Protein AF-A0A968NKG7-F1 (afdb_monomer)

Sequence (128 aa):
MNIDQIREQADVEITKKLVLSSFANFVEYFFKIRYGFSFVWNWHHLVMADYVDKVVNGEITYLVINLPPRYTKTEFWSIFFPAYGFAKNAQSKFITTSYSQSLTLLNSSRVQEIINLPEFQRLFPSTS

Foldseek 3Di:
DDPVVVVVVVVLVVLLCQLLVWLVSVCQVLVCVVPVDGDDDDPVVVVLRVVLRCCLVVVDVDDDDDDDPPPCCCCSPLASSVLSSCSVPLPDDDDDDDPDPVVSVVSVVNNVVSCPPPSNCSNRVVND

Mean predicted aligned error: 4.01 Å

pLDDT: mean 92.83, std 6.99, range 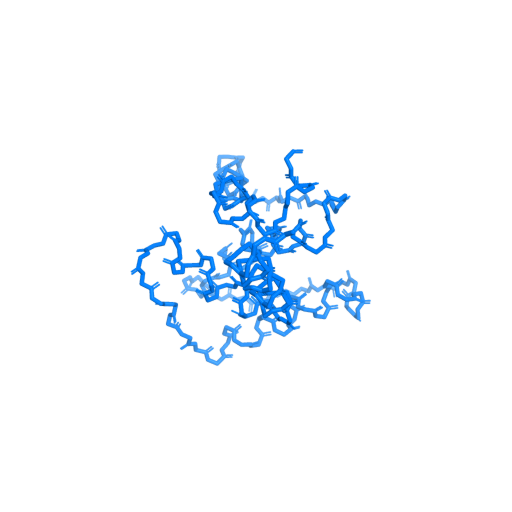[46.69, 98.44]

Secondary structure (DSSP, 8-state):
--HHHHHHHHHHHHHHHHHHH-HHHHHHHHHHHHHSS-----HHHHHHHHHHHHHHTTS-S-------TTSSHIIIIIIIHHHHHHHH-TT-------SSHHHHHHHHHHHHHHHTSHHHHHH-GGG-

Solvent-accessible surface area (backbone atoms only — not comparable to full-atom values): 7600 Å² total; per-residue (Å²): 132,58,74,67,60,54,49,53,52,48,51,47,52,53,49,42,52,53,35,68,70,37,50,55,44,35,48,41,54,52,43,22,70,74,70,75,46,75,67,86,83,51,74,66,55,56,53,53,25,53,53,50,43,34,37,74,73,59,77,40,88,79,87,88,85,90,76,68,90,91,65,58,56,62,53,49,63,56,21,50,42,54,41,50,44,36,68,77,34,58,85,61,86,84,87,81,81,59,100,41,70,68,60,34,52,52,36,52,51,54,23,50,55,54,54,69,30,72,68,41,38,71,64,37,67,80,63,119

Structure (mmCIF, N/CA/C/O backbone):
data_AF-A0A968NKG7-F1
#
_entry.id   AF-A0A968NKG7-F1
#
loop_
_atom_site.group_PDB
_atom_site.id
_atom_site.type_symbol
_atom_site.label_atom_id
_atom_site.label_alt_id
_atom_site.label_comp_id
_atom_site.label_asym_id
_atom_site.label_entity_id
_atom_site.label_seq_id
_atom_site.pdbx_PDB_ins_code
_atom_site.Cartn_x
_atom_site.Cartn_y
_atom_site.Cartn_z
_atom_site.occupancy
_atom_site.B_iso_or_equiv
_atom_site.auth_seq_id
_atom_site.auth_comp_id
_atom_site.auth_asym_id
_atom_site.auth_atom_id
_atom_site.pdbx_PDB_model_num
ATOM 1 N N . MET A 1 1 ? -24.331 26.637 -0.434 1.00 60.91 1 MET A N 1
ATOM 2 C CA . MET A 1 1 ? -22.962 26.112 -0.612 1.00 60.91 1 MET A CA 1
ATOM 3 C C . MET A 1 1 ? -22.261 27.040 -1.593 1.00 60.91 1 MET A C 1
ATOM 5 O O . MET A 1 1 ? -22.852 27.317 -2.630 1.00 60.91 1 MET A O 1
ATOM 9 N N . ASN A 1 2 ? -21.114 27.618 -1.230 1.00 82.94 2 ASN A N 1
ATOM 10 C CA . ASN A 1 2 ? -20.377 28.527 -2.122 1.00 82.94 2 ASN A CA 1
ATOM 11 C C . ASN A 1 2 ? -19.690 27.714 -3.242 1.00 82.94 2 ASN A C 1
ATOM 13 O O . ASN A 1 2 ? -19.367 26.546 -3.030 1.00 82.94 2 ASN A O 1
ATOM 17 N N . ILE A 1 3 ? -19.461 28.311 -4.415 1.00 82.69 3 ILE A N 1
ATOM 18 C CA . ILE A 1 3 ? -18.864 27.660 -5.597 1.00 82.69 3 ILE A CA 1
ATOM 19 C C . ILE A 1 3 ? -17.513 27.008 -5.255 1.00 82.69 3 ILE A C 1
ATOM 21 O O . ILE A 1 3 ? -17.233 25.904 -5.719 1.00 82.69 3 ILE A O 1
ATOM 25 N N . ASP A 1 4 ? -16.715 27.636 -4.390 1.00 82.94 4 ASP A N 1
ATOM 26 C CA . ASP A 1 4 ? -15.411 27.108 -3.966 1.00 82.94 4 ASP A CA 1
ATOM 27 C C . ASP A 1 4 ? -15.530 25.817 -3.144 1.00 82.94 4 ASP A C 1
ATOM 29 O O . ASP A 1 4 ? -14.759 24.883 -3.343 1.00 82.94 4 ASP A O 1
ATOM 33 N N . GLN A 1 5 ? -16.550 25.714 -2.286 1.00 82.06 5 GLN A N 1
ATOM 34 C CA . GLN A 1 5 ? -16.806 24.502 -1.496 1.00 82.06 5 GLN A CA 1
ATOM 35 C C . GLN A 1 5 ? -17.254 23.337 -2.384 1.00 82.06 5 GLN A C 1
ATOM 37 O O . GLN A 1 5 ? -16.895 22.191 -2.130 1.00 82.06 5 GLN A O 1
ATOM 42 N N . ILE A 1 6 ? -18.024 23.631 -3.437 1.00 83.88 6 ILE A N 1
ATOM 43 C CA . ILE A 1 6 ? -18.461 22.627 -4.416 1.00 83.88 6 ILE A CA 1
ATOM 44 C C . ILE A 1 6 ? -17.251 22.082 -5.181 1.00 83.88 6 ILE A C 1
ATOM 46 O O . ILE A 1 6 ? -17.133 20.872 -5.360 1.00 83.88 6 ILE A O 1
ATOM 50 N N . ARG A 1 7 ? -16.339 22.966 -5.609 1.00 85.62 7 ARG A N 1
ATOM 51 C CA . ARG A 1 7 ? -15.103 22.577 -6.306 1.00 85.62 7 ARG A CA 1
ATOM 52 C C . ARG A 1 7 ? -14.214 21.706 -5.432 1.00 85.62 7 ARG A C 1
ATOM 54 O O . ARG A 1 7 ? -13.804 20.640 -5.868 1.00 85.62 7 ARG A O 1
ATOM 61 N N . GLU A 1 8 ? -13.994 22.113 -4.186 1.00 86.69 8 GLU A N 1
ATOM 62 C CA . GLU A 1 8 ? -13.153 21.354 -3.263 1.00 86.69 8 GLU A CA 1
ATOM 63 C C . GLU A 1 8 ? -13.715 19.950 -2.987 1.00 86.69 8 GLU A C 1
ATOM 65 O O . GLU A 1 8 ? -12.975 18.966 -2.996 1.00 86.69 8 GLU A O 1
ATOM 70 N N . GLN A 1 9 ? -15.030 19.832 -2.783 1.00 86.12 9 GLN A N 1
ATOM 71 C CA . GLN A 1 9 ? -15.672 18.528 -2.604 1.00 86.12 9 GLN A CA 1
ATOM 72 C C . GLN A 1 9 ? -15.564 17.655 -3.858 1.00 86.12 9 GLN A C 1
ATOM 74 O O . GLN A 1 9 ? -15.272 16.463 -3.746 1.00 86.12 9 GLN A O 1
ATOM 79 N N . ALA A 1 10 ? -15.747 18.241 -5.045 1.00 90.44 10 ALA A N 1
ATOM 80 C CA . ALA A 1 10 ? -15.581 17.529 -6.306 1.00 90.44 10 ALA A CA 1
ATOM 81 C C . ALA A 1 10 ? -14.139 17.027 -6.489 1.00 90.44 10 ALA A C 1
ATOM 83 O O . ALA A 1 10 ? -13.940 15.870 -6.858 1.00 90.44 10 ALA A O 1
ATOM 84 N N . ASP A 1 11 ? -13.137 17.846 -6.162 1.00 91.88 11 ASP A N 1
ATOM 85 C CA . ASP A 1 11 ? -11.722 17.471 -6.256 1.00 91.88 11 ASP A CA 1
ATOM 86 C C . ASP A 1 11 ? -11.379 16.298 -5.329 1.00 91.88 11 ASP A C 1
ATOM 88 O O . ASP A 1 11 ? -10.684 15.359 -5.735 1.00 91.88 11 ASP A O 1
ATOM 92 N N . VAL A 1 12 ? -11.901 16.306 -4.097 1.00 93.44 12 VAL A N 1
ATOM 93 C CA . VAL A 1 12 ? -11.746 15.198 -3.140 1.00 93.44 12 VAL A CA 1
ATOM 94 C C . VAL A 1 12 ? -12.370 13.917 -3.691 1.00 93.44 12 VAL A C 1
ATOM 96 O O . VAL A 1 12 ? -11.742 12.858 -3.644 1.00 93.44 12 VAL A O 1
ATOM 99 N N . GLU A 1 13 ? -13.577 13.992 -4.251 1.00 93.50 13 GLU A N 1
ATOM 100 C CA . GLU A 1 13 ? -14.264 12.819 -4.795 1.00 93.50 13 GLU A CA 1
ATOM 101 C C . GLU A 1 13 ? -13.555 12.251 -6.035 1.00 93.50 13 GLU A C 1
ATOM 103 O O . GLU A 1 13 ? -13.385 11.034 -6.151 1.00 93.50 13 GLU A O 1
ATOM 108 N N . ILE A 1 14 ? -13.093 13.118 -6.942 1.00 95.81 14 ILE A N 1
ATOM 109 C CA . ILE A 1 14 ? -12.324 12.727 -8.131 1.00 95.81 14 ILE A CA 1
ATOM 110 C C . ILE A 1 14 ? -11.016 12.063 -7.709 1.00 95.81 14 ILE A C 1
ATOM 112 O O . ILE A 1 14 ? -10.696 10.974 -8.189 1.00 95.81 14 ILE A O 1
ATOM 116 N N . THR A 1 15 ? -10.290 12.679 -6.776 1.00 96.62 15 THR A N 1
ATOM 117 C CA . THR A 1 15 ? -9.029 12.139 -6.259 1.00 96.62 15 THR A CA 1
ATOM 118 C C . THR A 1 15 ? -9.259 10.781 -5.614 1.00 96.62 15 THR A C 1
ATOM 120 O O . THR A 1 15 ? -8.558 9.824 -5.927 1.00 96.62 15 THR A O 1
ATOM 123 N N . LYS A 1 16 ? -10.294 10.650 -4.779 1.00 96.12 16 LYS A N 1
ATOM 124 C CA . LYS A 1 16 ? -10.662 9.380 -4.155 1.00 96.12 16 LYS A CA 1
ATOM 125 C C . LYS A 1 16 ? -10.935 8.295 -5.197 1.00 96.12 16 LYS A C 1
ATOM 127 O O . LYS A 1 16 ? -10.396 7.197 -5.080 1.00 96.12 16 LYS A O 1
ATOM 132 N N . LYS A 1 17 ? -11.735 8.590 -6.228 1.00 96.50 17 LYS A N 1
ATOM 133 C CA . LYS A 1 17 ? -12.019 7.642 -7.320 1.00 96.50 17 LYS A CA 1
ATOM 134 C C . LYS A 1 17 ? -10.750 7.256 -8.078 1.00 96.50 17 LYS A C 1
ATOM 136 O O . LYS A 1 17 ? -10.549 6.076 -8.344 1.00 96.50 17 LYS A O 1
ATOM 141 N N . LEU A 1 18 ? -9.881 8.220 -8.384 1.00 97.00 18 LEU A N 1
ATOM 142 C CA . LEU A 1 18 ? -8.617 7.975 -9.079 1.00 97.00 18 LEU A CA 1
ATOM 143 C C . LEU A 1 18 ? -7.696 7.068 -8.259 1.00 97.00 18 LEU A C 1
ATOM 145 O O . LEU A 1 18 ? -7.230 6.048 -8.758 1.00 97.00 18 LEU A O 1
ATOM 149 N N . VAL A 1 19 ? -7.474 7.405 -6.994 1.00 97.25 19 VAL A N 1
ATOM 150 C CA . VAL A 1 19 ? -6.602 6.655 -6.084 1.00 97.25 19 VAL A CA 1
ATOM 151 C C . VAL A 1 19 ? -7.147 5.243 -5.841 1.00 97.25 19 VAL A C 1
ATOM 153 O O . VAL A 1 19 ? -6.374 4.294 -5.780 1.00 97.25 19 VAL A O 1
ATOM 156 N N . LEU A 1 20 ? -8.471 5.069 -5.752 1.00 96.88 20 LEU A N 1
ATOM 157 C CA . LEU A 1 20 ? -9.086 3.751 -5.561 1.00 96.88 20 LEU A CA 1
ATOM 158 C C . LEU A 1 20 ? -9.242 2.925 -6.845 1.00 96.88 20 LEU A C 1
ATOM 160 O O . LEU A 1 20 ? -9.501 1.725 -6.742 1.00 96.88 20 LEU A O 1
ATOM 164 N N . SER A 1 21 ? -9.081 3.527 -8.027 1.00 97.12 21 SER A N 1
ATOM 165 C CA . SER A 1 21 ? -9.281 2.841 -9.314 1.00 97.12 21 SER A CA 1
ATOM 166 C C . SER A 1 21 ? -8.297 1.697 -9.568 1.00 97.12 21 SER A C 1
ATOM 168 O O . SER A 1 21 ? -8.650 0.748 -10.260 1.00 97.12 21 SER A O 1
ATOM 170 N N . SER A 1 22 ? -7.087 1.771 -9.010 1.00 98.06 22 SER A N 1
ATOM 171 C CA . SER A 1 22 ? -6.106 0.684 -9.028 1.00 98.06 22 SER A CA 1
ATOM 172 C C . SER A 1 22 ? -5.113 0.839 -7.884 1.00 98.06 22 SER A C 1
ATOM 174 O O . SER A 1 22 ? -4.848 1.954 -7.420 1.00 98.06 22 SER A O 1
ATOM 176 N N . PHE A 1 23 ? -4.499 -0.265 -7.47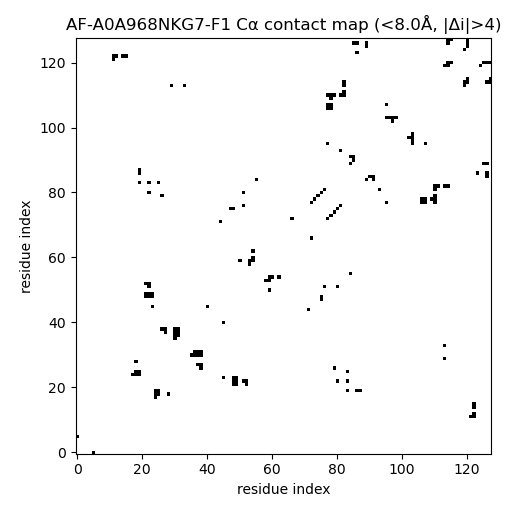2 1.00 98.44 23 PHE A N 1
ATOM 177 C CA . PHE A 1 23 ? -3.418 -0.243 -6.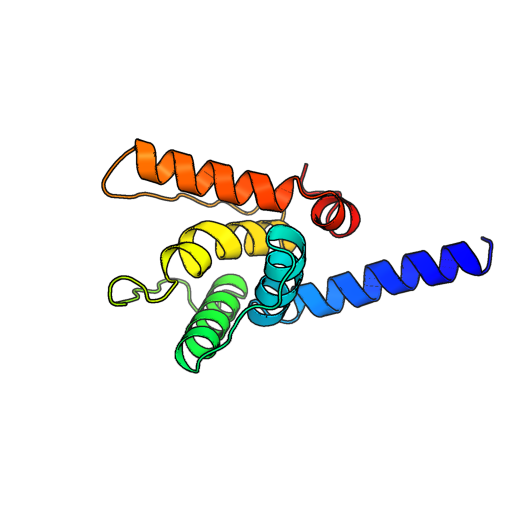497 1.00 98.44 23 PHE A CA 1
ATOM 178 C C . PHE A 1 23 ? -2.225 0.593 -6.977 1.00 98.44 23 PHE A C 1
ATOM 180 O O . PHE A 1 23 ? -1.588 1.283 -6.182 1.00 98.44 23 PHE A O 1
ATOM 187 N N . ALA A 1 24 ? -1.934 0.587 -8.282 1.00 98.12 24 ALA A N 1
ATOM 188 C CA . ALA A 1 24 ? -0.842 1.378 -8.841 1.00 98.12 24 ALA A CA 1
ATOM 189 C C . ALA A 1 24 ? -1.057 2.887 -8.638 1.00 98.12 24 ALA A C 1
ATOM 191 O O . ALA A 1 24 ? -0.142 3.586 -8.203 1.00 98.12 24 ALA A O 1
ATOM 192 N N . ASN A 1 25 ? -2.281 3.372 -8.868 1.00 98.12 25 ASN A N 1
ATOM 193 C CA . ASN A 1 25 ? -2.635 4.772 -8.629 1.00 98.12 25 ASN A CA 1
ATOM 194 C C . ASN A 1 25 ? -2.557 5.129 -7.142 1.00 98.12 25 ASN A C 1
ATOM 196 O O . ASN A 1 25 ? -2.077 6.209 -6.794 1.00 98.12 25 ASN A O 1
ATOM 200 N N . PHE A 1 26 ? -2.972 4.212 -6.262 1.00 98.44 26 PHE A N 1
ATOM 201 C CA . PHE A 1 26 ? -2.815 4.385 -4.821 1.00 98.44 26 PHE A CA 1
ATOM 202 C C . PHE A 1 26 ? -1.344 4.537 -4.418 1.00 98.44 26 PHE A C 1
ATOM 204 O O . PHE A 1 26 ? -1.000 5.471 -3.691 1.00 98.44 26 PHE A O 1
ATOM 211 N N . VAL A 1 27 ? -0.472 3.653 -4.918 1.00 98.12 27 VAL A N 1
ATOM 212 C CA . VAL A 1 27 ? 0.971 3.714 -4.657 1.00 98.12 27 VAL A CA 1
ATOM 213 C C . VAL A 1 27 ? 1.560 5.013 -5.192 1.00 98.12 27 VAL A C 1
ATOM 215 O O . VAL A 1 27 ? 2.202 5.713 -4.422 1.00 98.12 27 VAL A O 1
ATOM 218 N N . GLU A 1 28 ? 1.323 5.380 -6.454 1.00 97.69 28 GLU A N 1
ATOM 219 C CA . GLU A 1 28 ? 1.874 6.613 -7.042 1.00 97.69 28 GLU A CA 1
ATOM 220 C C . GLU A 1 28 ? 1.502 7.851 -6.213 1.00 97.69 28 GLU A C 1
ATOM 222 O O . GLU A 1 28 ? 2.359 8.676 -5.887 1.00 97.69 28 GLU A O 1
ATOM 227 N N . TYR A 1 29 ? 0.230 7.951 -5.817 1.00 97.94 29 TYR A N 1
ATOM 228 C CA . TYR A 1 29 ? -0.286 9.091 -5.070 1.00 97.94 29 TYR A CA 1
ATOM 229 C C . TYR A 1 29 ? 0.313 9.181 -3.660 1.00 97.94 29 TYR A C 1
ATOM 231 O O . TYR A 1 29 ? 0.926 10.191 -3.300 1.00 97.94 29 TYR A O 1
ATOM 239 N N . PHE A 1 30 ? 0.190 8.118 -2.860 1.00 97.81 30 PHE A N 1
ATOM 240 C CA . PHE A 1 30 ? 0.645 8.147 -1.468 1.00 97.81 30 PHE A CA 1
ATOM 241 C C . PHE A 1 30 ? 2.159 8.032 -1.321 1.00 97.81 30 PHE A C 1
ATOM 243 O O . PHE A 1 30 ? 2.713 8.566 -0.362 1.00 97.81 30 PHE A O 1
ATOM 250 N N . PHE A 1 31 ? 2.854 7.402 -2.269 1.00 97.25 31 PHE A N 1
ATOM 251 C CA . PHE A 1 31 ? 4.313 7.422 -2.303 1.00 97.25 31 PHE A CA 1
ATOM 252 C C . PHE A 1 31 ? 4.823 8.851 -2.498 1.00 97.25 31 PHE A C 1
ATOM 254 O O . PHE A 1 31 ? 5.688 9.298 -1.745 1.00 97.25 31 PHE A O 1
ATOM 261 N N . LYS A 1 32 ? 4.239 9.600 -3.442 1.00 97.00 32 LYS A N 1
ATOM 262 C CA . LYS A 1 32 ? 4.617 10.995 -3.683 1.00 97.00 32 LYS A CA 1
ATOM 263 C C . LYS A 1 32 ? 4.348 11.892 -2.479 1.00 97.00 32 LYS A C 1
ATOM 265 O O . LYS A 1 32 ? 5.202 12.707 -2.149 1.00 97.00 32 LYS A O 1
ATOM 270 N N . ILE A 1 33 ? 3.213 11.722 -1.800 1.00 96.06 33 ILE A N 1
ATOM 271 C CA . ILE A 1 33 ? 2.906 12.468 -0.566 1.00 96.06 33 ILE A CA 1
ATOM 272 C C . ILE A 1 33 ? 3.917 12.137 0.534 1.00 96.06 33 ILE A C 1
ATOM 274 O O . ILE A 1 33 ? 4.444 13.033 1.186 1.00 96.06 33 ILE A O 1
ATOM 278 N N . ARG A 1 34 ? 4.225 10.850 0.715 1.00 94.12 34 ARG A N 1
ATOM 279 C CA . ARG A 1 34 ? 5.110 10.379 1.783 1.00 94.12 34 ARG A CA 1
ATOM 280 C C . ARG A 1 34 ? 6.572 10.779 1.580 1.00 94.12 34 ARG A C 1
ATOM 282 O O . ARG A 1 34 ? 7.253 11.079 2.555 1.00 94.12 34 ARG A O 1
ATOM 289 N N . TYR A 1 35 ? 7.069 10.725 0.346 1.00 93.88 35 TYR A N 1
ATOM 290 C CA . TYR A 1 35 ? 8.500 10.862 0.049 1.00 93.88 35 TYR A CA 1
ATOM 291 C C . TYR A 1 35 ? 8.866 12.139 -0.717 1.00 93.88 35 TYR A C 1
ATOM 293 O O . TYR A 1 35 ? 10.046 12.464 -0.820 1.00 93.88 35 TYR A O 1
ATOM 301 N N . GLY A 1 36 ? 7.888 12.875 -1.250 1.00 96.38 36 GLY A N 1
ATOM 302 C CA . GLY A 1 36 ? 8.102 14.128 -1.980 1.00 96.38 36 GLY A CA 1
ATOM 303 C C . GLY A 1 36 ? 8.520 13.967 -3.448 1.00 96.38 36 GLY A C 1
ATOM 304 O O . GLY A 1 36 ? 8.734 14.966 -4.130 1.00 96.38 36 GLY A O 1
ATOM 305 N N . PHE A 1 37 ? 8.617 12.739 -3.965 1.00 95.94 37 PHE A N 1
ATOM 306 C CA . PHE A 1 37 ? 8.948 12.451 -5.365 1.00 95.94 37 PHE A CA 1
ATOM 307 C C . PHE A 1 37 ? 8.115 11.285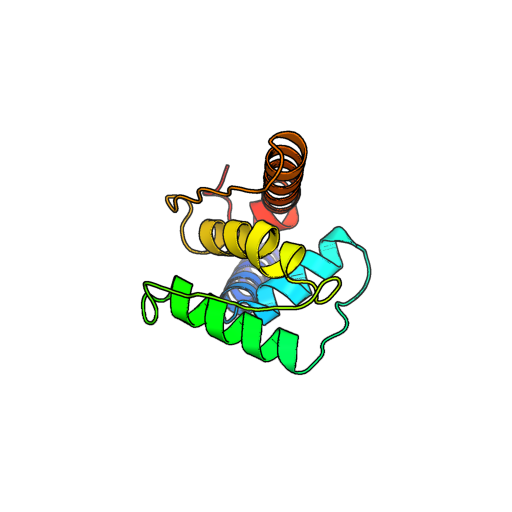 -5.915 1.00 95.94 37 PHE A C 1
ATOM 309 O O . PHE A 1 37 ? 7.610 10.461 -5.157 1.00 95.94 37 PHE A O 1
ATOM 316 N N . SER A 1 38 ? 7.952 11.232 -7.240 1.00 94.88 38 SER A N 1
ATOM 317 C CA . SER A 1 38 ? 7.168 10.185 -7.915 1.00 94.88 38 SER A CA 1
ATOM 318 C C . SER A 1 38 ? 7.822 8.810 -7.818 1.00 94.88 38 SER A C 1
ATOM 320 O O . SER A 1 38 ? 9.050 8.687 -7.825 1.00 94.88 38 SER A O 1
ATOM 322 N N . PHE A 1 39 ? 6.996 7.765 -7.763 1.00 96.44 39 PHE A N 1
ATOM 323 C CA . PHE A 1 39 ? 7.488 6.396 -7.730 1.00 96.44 39 PHE A CA 1
ATOM 324 C C . PHE A 1 39 ? 8.056 6.004 -9.100 1.00 96.44 39 PHE A C 1
ATOM 326 O O . PHE A 1 39 ? 7.486 6.303 -10.150 1.00 96.44 39 PHE A O 1
ATOM 333 N N . VAL A 1 40 ? 9.197 5.313 -9.108 1.00 96.00 40 VAL A N 1
ATOM 334 C CA . VAL A 1 40 ? 9.821 4.856 -10.355 1.00 96.00 40 VAL A CA 1
ATOM 335 C C . VAL A 1 40 ? 9.304 3.463 -10.697 1.00 96.00 40 VAL A C 1
ATOM 337 O O . VAL A 1 40 ? 9.703 2.457 -10.107 1.00 96.00 40 VAL A O 1
ATOM 340 N N . TRP A 1 41 ? 8.405 3.408 -11.675 1.00 96.44 41 TRP A N 1
ATOM 341 C CA . TRP A 1 41 ? 7.774 2.169 -12.112 1.00 96.44 41 TRP A CA 1
ATOM 342 C C . TRP A 1 41 ? 8.705 1.278 -12.932 1.00 96.44 41 TRP A C 1
ATOM 344 O O . TRP A 1 41 ? 9.585 1.726 -13.663 1.00 96.44 41 TRP A O 1
ATOM 354 N N . ASN A 1 42 ? 8.464 -0.025 -12.822 1.00 95.62 42 ASN A N 1
ATOM 355 C CA . ASN A 1 42 ? 9.081 -1.057 -13.646 1.00 95.62 42 ASN A CA 1
ATOM 356 C C . ASN A 1 42 ? 8.020 -2.138 -13.910 1.00 95.62 42 ASN A C 1
ATOM 358 O O . ASN A 1 42 ? 7.034 -2.218 -13.175 1.00 95.62 42 ASN A O 1
ATOM 362 N N . TRP A 1 43 ? 8.201 -2.970 -14.935 1.00 95.88 43 TRP A N 1
ATOM 363 C CA . TRP A 1 43 ? 7.187 -3.920 -15.408 1.00 95.88 43 TRP A CA 1
ATOM 364 C C . TRP A 1 43 ? 6.647 -4.825 -14.289 1.00 95.88 43 TRP A C 1
ATOM 366 O O . TRP A 1 43 ? 5.444 -5.045 -14.188 1.00 95.88 43 TRP A O 1
ATOM 376 N N . HIS A 1 44 ? 7.516 -5.294 -13.390 1.00 94.81 44 HIS A N 1
ATOM 377 C CA . HIS A 1 44 ? 7.133 -6.191 -12.298 1.00 94.81 44 HIS A CA 1
ATOM 378 C C . HIS A 1 44 ? 6.296 -5.492 -11.220 1.00 94.81 44 HIS A C 1
ATOM 380 O O . HIS A 1 44 ? 5.483 -6.143 -10.571 1.00 94.81 44 HIS A O 1
ATOM 386 N N . HIS A 1 45 ? 6.450 -4.177 -11.040 1.00 97.25 45 HIS A N 1
ATOM 387 C CA . HIS A 1 45 ? 5.599 -3.403 -10.136 1.00 97.25 45 HIS A CA 1
ATOM 388 C C . HIS A 1 45 ? 4.157 -3.359 -10.648 1.00 97.25 45 HIS A C 1
ATOM 390 O O . HIS A 1 45 ? 3.233 -3.518 -9.858 1.00 97.25 45 HIS A O 1
ATOM 396 N N . LEU A 1 46 ? 3.967 -3.218 -11.964 1.00 97.31 46 LEU A N 1
ATOM 397 C CA . LEU A 1 46 ? 2.638 -3.248 -12.580 1.00 97.31 46 LEU A CA 1
ATOM 398 C C . LEU A 1 46 ? 1.986 -4.625 -12.418 1.00 97.31 46 LEU A C 1
ATOM 400 O O . LEU A 1 46 ? 0.816 -4.710 -12.062 1.00 97.31 46 LEU A O 1
ATOM 404 N N . VAL A 1 47 ? 2.764 -5.700 -12.585 1.00 96.94 47 VAL A N 1
ATOM 405 C CA . VAL A 1 47 ? 2.291 -7.070 -12.333 1.00 96.94 47 VAL A CA 1
ATOM 406 C C . VAL A 1 47 ? 1.885 -7.245 -10.869 1.00 96.94 47 VAL A C 1
ATOM 408 O O . VAL A 1 47 ? 0.793 -7.727 -10.594 1.00 96.94 47 VAL A O 1
ATOM 411 N N . MET A 1 48 ? 2.724 -6.830 -9.912 1.00 97.19 48 MET A N 1
ATOM 412 C CA . MET A 1 48 ? 2.366 -6.904 -8.490 1.00 97.19 48 MET A CA 1
ATOM 413 C C . MET A 1 48 ? 1.098 -6.109 -8.174 1.00 97.19 48 MET A C 1
ATOM 415 O O . MET A 1 48 ? 0.269 -6.597 -7.413 1.00 97.19 48 MET A O 1
ATOM 419 N N . ALA A 1 49 ? 0.940 -4.917 -8.755 1.00 97.81 49 ALA A N 1
ATOM 420 C CA . ALA A 1 49 ? -0.237 -4.088 -8.539 1.00 97.81 49 ALA A CA 1
ATOM 421 C C . ALA A 1 49 ? -1.524 -4.750 -9.046 1.00 97.81 49 ALA A C 1
ATOM 423 O O . ALA A 1 49 ? -2.499 -4.802 -8.304 1.00 97.81 49 ALA A O 1
ATOM 424 N N . ASP A 1 50 ? -1.491 -5.338 -10.243 1.00 97.88 50 ASP A N 1
ATOM 425 C CA . ASP A 1 50 ? -2.611 -6.110 -10.793 1.00 97.88 50 ASP A CA 1
ATOM 426 C C . ASP A 1 50 ? -2.998 -7.291 -9.884 1.00 97.88 50 ASP A C 1
ATOM 428 O O . ASP A 1 50 ? -4.175 -7.508 -9.599 1.00 97.88 50 ASP A O 1
ATOM 432 N N . TYR A 1 51 ? -2.016 -8.023 -9.344 1.00 98.06 51 TYR A N 1
ATOM 433 C CA . TYR A 1 51 ? -2.298 -9.101 -8.389 1.00 98.06 51 TYR A CA 1
ATOM 434 C C . TYR A 1 51 ? -2.892 -8.594 -7.072 1.00 98.06 51 TYR A C 1
ATOM 436 O O . TYR A 1 51 ? -3.773 -9.254 -6.522 1.00 98.06 51 TYR A O 1
ATOM 444 N N . VAL A 1 52 ? -2.440 -7.445 -6.559 1.00 97.69 52 VAL A N 1
ATOM 445 C CA . VAL A 1 52 ? -3.056 -6.826 -5.376 1.00 97.69 52 VAL A CA 1
ATOM 446 C C . VAL A 1 52 ? -4.517 -6.482 -5.661 1.00 97.69 52 VAL A C 1
ATOM 448 O O . VAL A 1 52 ? -5.381 -6.836 -4.861 1.00 97.69 52 VAL A O 1
ATOM 451 N N . ASP A 1 53 ? -4.813 -5.858 -6.803 1.00 97.88 53 ASP A N 1
ATOM 452 C CA . ASP A 1 53 ? -6.184 -5.505 -7.181 1.00 97.88 53 ASP A CA 1
ATOM 453 C C . ASP A 1 53 ? -7.085 -6.746 -7.284 1.00 97.88 53 ASP A C 1
ATOM 455 O O . ASP A 1 53 ? -8.169 -6.764 -6.699 1.00 97.88 53 ASP A O 1
ATOM 459 N N . LYS A 1 54 ? -6.603 -7.829 -7.910 1.00 97.94 54 LYS A N 1
ATOM 460 C CA . LYS A 1 54 ? -7.311 -9.122 -7.974 1.00 97.94 54 LYS A CA 1
ATOM 461 C C . LYS A 1 54 ? -7.588 -9.724 -6.599 1.00 97.94 54 LYS A C 1
ATOM 463 O O . LYS A 1 54 ? -8.665 -10.274 -6.375 1.00 97.94 54 LYS A O 1
ATOM 468 N N . VAL A 1 55 ? -6.638 -9.623 -5.666 1.00 97.00 55 VAL A N 1
ATOM 469 C CA . VAL A 1 55 ? -6.833 -10.093 -4.284 1.00 97.00 55 VAL A CA 1
ATOM 470 C C . VAL A 1 55 ? -7.885 -9.250 -3.569 1.00 97.00 55 VAL A C 1
ATOM 472 O O . VAL A 1 55 ? -8.792 -9.795 -2.944 1.00 97.00 55 VAL A O 1
ATOM 475 N N . VAL A 1 56 ? -7.812 -7.923 -3.687 1.00 95.31 56 VAL A N 1
ATOM 476 C CA . VAL A 1 56 ? -8.772 -7.014 -3.043 1.00 95.31 56 VAL A CA 1
ATOM 477 C C . VAL A 1 56 ? -10.186 -7.192 -3.594 1.00 95.31 56 VAL A C 1
ATOM 479 O O . VAL A 1 56 ? -11.151 -7.104 -2.837 1.00 95.31 56 VAL A O 1
ATOM 482 N N . ASN A 1 57 ? -10.317 -7.470 -4.890 1.00 94.25 57 ASN A N 1
ATOM 483 C CA . ASN A 1 57 ? -11.604 -7.728 -5.533 1.00 94.25 57 ASN A CA 1
ATOM 484 C C . ASN A 1 57 ? -12.143 -9.146 -5.261 1.00 94.25 57 ASN A C 1
ATOM 486 O O . ASN A 1 57 ? -13.265 -9.456 -5.655 1.00 94.25 57 ASN A O 1
ATOM 490 N N . GLY A 1 58 ? -11.370 -10.011 -4.594 1.00 95.12 58 GLY A N 1
ATOM 491 C CA . GLY A 1 58 ? -11.758 -11.391 -4.294 1.00 95.12 58 GLY A CA 1
ATOM 492 C C . GLY A 1 58 ? -11.641 -12.359 -5.476 1.00 95.12 58 GLY A C 1
ATOM 493 O O . GLY A 1 58 ? -12.072 -13.504 -5.361 1.00 95.12 58 GLY A O 1
ATOM 494 N N . GLU A 1 59 ? -11.039 -11.936 -6.591 1.00 97.75 59 GLU A N 1
ATOM 495 C CA . GLU A 1 59 ? -10.751 -12.793 -7.751 1.00 97.75 59 GLU A CA 1
ATOM 496 C C . GLU A 1 59 ? -9.681 -13.840 -7.414 1.00 97.75 59 GLU A C 1
ATOM 498 O O . GLU A 1 59 ? -9.706 -14.961 -7.922 1.00 97.75 59 GLU A O 1
ATOM 503 N N . ILE A 1 60 ? -8.746 -13.481 -6.527 1.00 97.44 60 ILE A N 1
ATOM 504 C CA . ILE A 1 60 ? -7.728 -14.379 -5.983 1.00 97.44 60 ILE A CA 1
ATOM 505 C C . ILE A 1 60 ? -7.846 -14.398 -4.462 1.00 97.44 60 ILE A C 1
ATOM 507 O O . ILE A 1 60 ? -7.619 -13.397 -3.791 1.00 97.44 60 ILE A O 1
ATOM 511 N N . THR A 1 61 ? -8.146 -15.567 -3.906 1.00 96.38 61 THR A N 1
ATOM 512 C CA . THR A 1 61 ? -8.246 -15.779 -2.453 1.00 96.38 61 THR A CA 1
ATOM 513 C C . THR A 1 61 ? -6.945 -16.282 -1.835 1.00 96.38 61 THR A C 1
ATOM 515 O O . THR A 1 61 ? -6.648 -15.970 -0.683 1.00 96.38 61 THR A O 1
ATOM 518 N N . TYR A 1 62 ? -6.141 -17.023 -2.603 1.00 96.81 62 TYR A N 1
ATOM 519 C CA . TYR A 1 62 ? -4.850 -17.557 -2.176 1.00 96.81 62 TYR A CA 1
ATOM 520 C C . TYR A 1 62 ? -3.777 -17.191 -3.194 1.00 96.81 62 TYR A C 1
ATOM 522 O O . TYR A 1 62 ? -3.820 -17.629 -4.343 1.00 96.81 62 TYR A O 1
ATOM 530 N N . LEU A 1 63 ? -2.798 -16.399 -2.760 1.00 96.06 63 LEU A N 1
ATOM 531 C CA . LEU A 1 63 ? -1.696 -15.944 -3.595 1.00 96.06 63 LEU A CA 1
A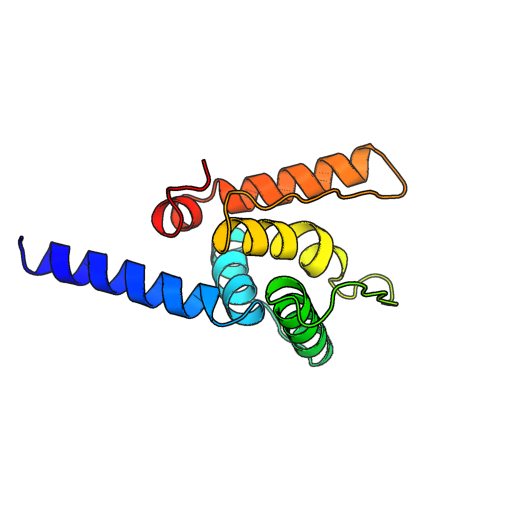TOM 532 C C . LEU A 1 63 ? -0.362 -16.269 -2.923 1.00 96.06 63 LEU A C 1
ATOM 534 O O . LEU A 1 63 ? -0.122 -15.883 -1.780 1.00 96.06 63 LEU A O 1
ATOM 538 N N . VAL A 1 64 ? 0.524 -16.939 -3.659 1.00 95.62 64 VAL A N 1
ATOM 539 C CA . VAL A 1 64 ? 1.927 -17.129 -3.277 1.00 95.62 64 VAL A CA 1
ATOM 540 C C . VAL A 1 64 ? 2.794 -16.381 -4.279 1.00 95.62 64 VAL A C 1
ATOM 542 O O . VAL A 1 64 ? 2.692 -16.601 -5.483 1.00 95.62 64 VAL A O 1
ATOM 545 N N . ILE A 1 65 ? 3.660 -15.505 -3.775 1.00 92.06 65 ILE A N 1
ATOM 546 C CA . ILE A 1 65 ? 4.583 -14.703 -4.580 1.00 92.06 65 ILE A CA 1
ATOM 547 C C . ILE A 1 65 ? 6.028 -15.065 -4.245 1.00 92.06 65 ILE A C 1
ATOM 549 O O . ILE A 1 65 ? 6.426 -15.081 -3.082 1.00 92.06 65 ILE A O 1
ATOM 553 N N . ASN A 1 66 ? 6.836 -15.304 -5.276 1.00 93.69 66 ASN A N 1
ATOM 554 C CA . ASN A 1 66 ? 8.270 -15.542 -5.142 1.00 93.69 66 ASN A CA 1
ATOM 555 C C . ASN A 1 66 ? 9.023 -14.389 -5.806 1.00 93.69 66 ASN A C 1
ATOM 557 O O . ASN A 1 66 ? 9.083 -14.302 -7.029 1.00 93.69 66 ASN A O 1
ATOM 561 N N . LEU A 1 67 ? 9.572 -13.487 -4.989 1.00 91.69 67 LEU A N 1
ATOM 562 C CA . LEU A 1 67 ? 10.275 -12.287 -5.447 1.00 91.69 67 LEU A CA 1
ATOM 563 C C . LEU A 1 67 ? 11.664 -12.196 -4.804 1.00 91.69 67 LEU A C 1
ATOM 565 O O . LEU A 1 67 ? 11.791 -12.475 -3.606 1.00 91.69 67 LEU A O 1
ATOM 569 N N . PRO A 1 68 ? 12.700 -11.755 -5.540 1.00 91.00 68 PRO A N 1
ATOM 570 C CA . PRO A 1 68 ? 14.036 -11.642 -4.974 1.00 91.00 68 PRO A CA 1
ATOM 571 C C . PRO A 1 68 ? 14.145 -10.473 -3.971 1.00 91.00 68 PRO A C 1
ATOM 573 O O . PRO A 1 68 ? 13.272 -9.598 -3.891 1.00 91.00 68 PRO A O 1
ATOM 576 N N . PRO A 1 69 ? 15.237 -10.403 -3.190 1.00 88.88 69 PRO A N 1
ATOM 577 C CA . PRO A 1 69 ? 15.533 -9.243 -2.353 1.00 88.88 69 PRO A CA 1
ATOM 578 C C . PRO A 1 69 ? 15.697 -7.968 -3.188 1.00 88.88 69 PRO A C 1
ATOM 580 O O . PRO A 1 69 ? 16.285 -8.012 -4.262 1.00 88.88 69 PRO A O 1
ATOM 583 N N . ARG A 1 70 ? 15.260 -6.821 -2.644 1.00 86.69 70 ARG A N 1
ATOM 584 C CA . ARG A 1 70 ? 15.336 -5.485 -3.282 1.00 86.69 70 ARG A CA 1
ATOM 585 C C . ARG A 1 70 ? 14.404 -5.268 -4.488 1.00 86.69 70 ARG A C 1
ATOM 587 O O . ARG A 1 70 ? 14.641 -4.369 -5.278 1.00 86.69 70 ARG A O 1
ATOM 594 N N . TYR A 1 71 ? 13.311 -6.028 -4.576 1.00 91.00 71 TYR A N 1
ATOM 595 C CA . TYR A 1 71 ? 12.258 -5.863 -5.597 1.00 91.00 71 TYR A CA 1
ATOM 596 C C . TYR A 1 71 ? 10.991 -5.206 -5.036 1.00 91.00 71 TYR A C 1
ATOM 598 O O 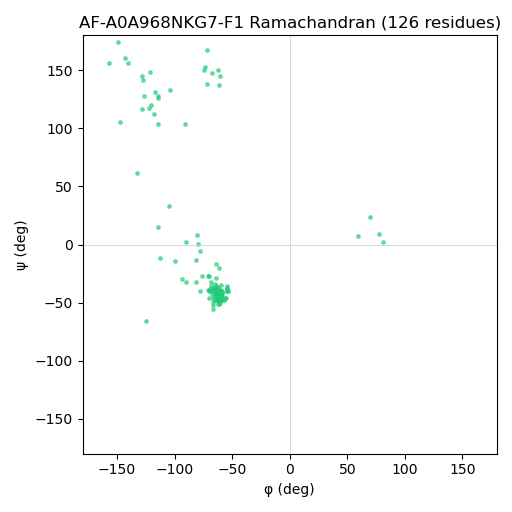. TYR A 1 71 ? 9.878 -5.580 -5.389 1.00 91.00 71 TYR A O 1
ATOM 606 N N . THR A 1 72 ? 11.142 -4.304 -4.061 1.00 93.12 72 THR A N 1
ATOM 607 C CA . THR A 1 72 ? 10.031 -3.507 -3.493 1.00 93.12 72 THR A CA 1
ATOM 608 C C . THR A 1 72 ? 8.888 -4.325 -2.861 1.00 93.12 72 THR A C 1
ATOM 610 O O . THR A 1 72 ? 7.897 -3.772 -2.392 1.00 93.12 72 THR A O 1
ATOM 613 N N . LYS A 1 73 ? 9.047 -5.652 -2.743 1.00 93.06 73 LYS A N 1
ATOM 614 C CA . LYS A 1 73 ? 8.022 -6.569 -2.226 1.00 93.06 73 LYS A CA 1
ATOM 615 C C . LYS A 1 73 ? 7.497 -6.172 -0.843 1.00 93.06 73 LYS A C 1
ATOM 617 O O . LYS A 1 73 ? 6.309 -6.286 -0.586 1.00 93.06 73 LYS A O 1
ATOM 622 N N . THR A 1 74 ? 8.364 -5.686 0.047 1.00 92.88 74 THR A N 1
ATOM 623 C CA . THR A 1 74 ? 7.943 -5.301 1.399 1.00 92.88 74 THR A CA 1
ATOM 624 C C . THR A 1 74 ? 7.075 -4.047 1.357 1.00 92.88 74 THR A C 1
ATOM 626 O O . THR A 1 74 ? 6.063 -4.000 2.046 1.00 92.88 74 THR A O 1
ATOM 629 N N . GLU A 1 75 ? 7.411 -3.072 0.507 1.00 94.06 75 GLU A N 1
ATOM 630 C CA . GLU A 1 75 ? 6.580 -1.875 0.365 1.00 94.06 75 GLU A CA 1
ATOM 631 C C . GLU A 1 75 ? 5.216 -2.208 -0.209 1.00 94.06 75 GLU A C 1
ATOM 633 O O . GLU A 1 75 ? 4.204 -1.802 0.350 1.00 94.06 75 GLU A O 1
ATOM 638 N N . PHE A 1 76 ? 5.167 -2.987 -1.289 1.00 96.12 76 PHE A N 1
ATOM 639 C CA . PHE A 1 76 ? 3.900 -3.289 -1.947 1.00 96.12 76 PHE A CA 1
ATOM 640 C C . PHE A 1 76 ? 3.012 -4.148 -1.048 1.00 96.12 76 PHE A C 1
ATOM 642 O O . PHE A 1 76 ? 1.881 -3.768 -0.770 1.00 96.12 76 PHE A O 1
ATOM 649 N N . TRP A 1 77 ? 3.529 -5.267 -0.538 1.00 95.00 77 TRP A N 1
ATOM 650 C CA . TRP A 1 77 ? 2.700 -6.290 0.102 1.00 95.00 77 TRP A CA 1
ATOM 651 C C . TRP A 1 77 ? 2.506 -6.093 1.603 1.00 95.00 77 TRP A C 1
ATOM 653 O O . TRP A 1 77 ? 1.463 -6.463 2.131 1.00 95.00 77 TRP A O 1
ATOM 663 N N . SER A 1 78 ? 3.492 -5.537 2.309 1.00 93.94 78 SER A N 1
ATOM 664 C CA . SER A 1 78 ? 3.424 -5.394 3.770 1.00 93.94 78 SER A CA 1
ATOM 665 C C . SER A 1 78 ? 3.017 -3.996 4.227 1.00 93.94 78 SER A C 1
ATOM 667 O O . SER A 1 78 ? 2.706 -3.841 5.404 1.00 93.94 78 SER A O 1
ATOM 669 N N . ILE A 1 79 ? 3.050 -2.992 3.340 1.00 95.88 79 ILE A N 1
ATOM 670 C CA . ILE A 1 79 ? 2.850 -1.584 3.711 1.00 95.88 79 ILE A CA 1
ATOM 671 C C . ILE A 1 79 ? 1.714 -0.945 2.902 1.00 95.88 79 ILE A C 1
ATOM 673 O O . ILE A 1 79 ? 0.669 -0.622 3.464 1.00 95.88 79 ILE A O 1
ATOM 677 N N . PHE A 1 80 ? 1.871 -0.798 1.586 1.00 97.69 80 PHE A N 1
ATOM 678 C CA . PHE A 1 80 ? 0.858 -0.151 0.749 1.00 97.69 80 PHE A CA 1
ATOM 679 C C . PHE A 1 80 ? -0.398 -1.006 0.586 1.00 97.69 80 PHE A C 1
ATOM 681 O O . PHE A 1 80 ? -1.493 -0.455 0.617 1.00 97.69 80 PHE A O 1
ATOM 688 N N . PHE A 1 81 ? -0.278 -2.329 0.447 1.00 97.44 81 PHE A N 1
ATOM 689 C CA . PHE A 1 81 ? -1.440 -3.207 0.291 1.00 97.44 81 PHE A CA 1
ATOM 690 C C . PHE A 1 81 ? -2.394 -3.151 1.499 1.00 97.44 81 PHE A C 1
ATOM 692 O O . PHE A 1 81 ? -3.574 -2.876 1.280 1.00 97.44 81 PHE A O 1
ATOM 699 N N . PRO A 1 82 ? -1.936 -3.296 2.759 1.00 96.56 82 PRO A N 1
ATOM 700 C CA . PRO A 1 82 ? -2.805 -3.082 3.913 1.00 96.56 82 PRO A CA 1
ATOM 701 C C . PRO A 1 82 ? -3.459 -1.696 3.929 1.00 96.56 82 PRO A C 1
ATOM 703 O O . PRO A 1 82 ? -4.670 -1.597 4.109 1.00 96.56 82 PRO A O 1
ATOM 706 N N . ALA A 1 83 ? -2.694 -0.627 3.673 1.00 96.88 83 ALA A N 1
ATOM 707 C CA . ALA A 1 83 ? -3.233 0.735 3.632 1.00 96.88 83 ALA A CA 1
ATOM 708 C C . ALA A 1 83 ? -4.305 0.912 2.536 1.00 96.88 83 ALA A C 1
ATOM 710 O O . ALA A 1 83 ? -5.339 1.534 2.775 1.00 96.88 83 ALA A O 1
ATOM 711 N N . TYR A 1 84 ? -4.098 0.319 1.357 1.00 97.75 84 TYR A N 1
ATOM 712 C CA . TYR A 1 84 ? -5.072 0.303 0.265 1.00 97.75 84 TYR A CA 1
ATOM 713 C C . TYR A 1 84 ? -6.335 -0.480 0.632 1.00 97.75 84 TYR A C 1
ATOM 715 O O . TYR A 1 84 ? -7.451 -0.039 0.356 1.00 97.75 84 TYR A O 1
ATOM 723 N N . GLY A 1 85 ? -6.168 -1.619 1.306 1.00 96.19 85 GLY A N 1
ATOM 724 C CA . GLY A 1 85 ? -7.274 -2.404 1.837 1.00 96.19 85 GLY A CA 1
ATOM 725 C C . GLY A 1 85 ? -8.131 -1.607 2.814 1.00 96.19 85 GLY A C 1
ATOM 726 O O . GLY A 1 85 ? -9.349 -1.596 2.668 1.00 96.19 85 GLY A O 1
ATOM 727 N N . PHE A 1 86 ? -7.510 -0.870 3.739 1.00 95.75 86 PHE A N 1
ATOM 728 C CA . PHE A 1 86 ? -8.220 0.027 4.653 1.00 95.75 86 PHE A CA 1
ATOM 729 C C . PHE A 1 86 ? -8.918 1.184 3.927 1.00 95.75 86 PHE A C 1
ATOM 731 O O . PHE A 1 86 ? -10.064 1.495 4.244 1.00 95.75 86 PHE A O 1
ATOM 738 N N . ALA A 1 87 ? -8.284 1.767 2.905 1.00 96.00 87 ALA A N 1
ATOM 739 C CA . ALA A 1 87 ? -8.891 2.816 2.083 1.00 96.00 87 ALA A CA 1
ATOM 740 C C . ALA A 1 87 ? -10.146 2.335 1.327 1.00 96.00 87 ALA A C 1
ATOM 742 O O . ALA A 1 87 ? -11.109 3.092 1.177 1.00 96.00 87 ALA A O 1
ATOM 743 N N . LYS A 1 88 ? -10.155 1.077 0.857 1.00 94.00 88 LYS A N 1
ATOM 744 C CA . LYS A 1 88 ? -11.330 0.448 0.227 1.00 94.00 88 LYS A CA 1
ATOM 745 C C . LYS A 1 88 ? -12.369 -0.021 1.246 1.00 94.00 88 LYS A C 1
ATOM 747 O O . LYS A 1 88 ? -13.565 0.110 1.002 1.00 94.00 88 LYS A O 1
ATOM 752 N N . ASN A 1 89 ? -11.925 -0.580 2.366 1.00 93.38 89 ASN A N 1
ATOM 753 C CA . ASN A 1 89 ? -12.771 -1.091 3.432 1.00 93.38 89 ASN A CA 1
ATOM 754 C C . ASN A 1 89 ? -12.084 -0.917 4.794 1.00 93.38 89 ASN A C 1
ATOM 756 O O . ASN A 1 89 ? -11.215 -1.707 5.171 1.00 93.38 89 ASN A O 1
ATOM 760 N N . ALA A 1 90 ? -12.547 0.059 5.576 1.00 92.31 90 ALA A N 1
ATOM 761 C CA . ALA A 1 90 ? -12.024 0.335 6.913 1.00 92.31 90 ALA A CA 1
ATOM 762 C C . ALA A 1 90 ? -12.185 -0.846 7.896 1.00 92.31 90 ALA A C 1
ATOM 764 O O . ALA A 1 90 ? -11.457 -0.931 8.878 1.00 92.31 90 ALA A O 1
ATOM 765 N N . GLN A 1 91 ? -13.097 -1.789 7.628 1.00 91.81 91 GLN A N 1
ATOM 766 C CA . GLN A 1 91 ? -13.304 -2.993 8.446 1.00 91.81 91 GLN A CA 1
ATOM 767 C C . GLN A 1 91 ? -12.443 -4.190 8.010 1.00 91.81 91 GLN A C 1
ATOM 769 O O . GLN A 1 91 ? -12.582 -5.288 8.561 1.00 91.81 91 GLN A O 1
ATOM 774 N N . SER A 1 92 ? -11.584 -4.017 7.001 1.00 92.06 92 SER A N 1
ATOM 775 C CA . SER A 1 92 ? -10.670 -5.067 6.553 1.00 92.06 92 SER A CA 1
ATOM 776 C C . SER A 1 92 ? -9.688 -5.467 7.660 1.00 92.06 92 SER A C 1
ATOM 778 O O . SER A 1 92 ? -9.348 -4.687 8.549 1.00 92.06 92 SER A O 1
ATOM 780 N N . LYS A 1 93 ? -9.254 -6.731 7.638 1.00 91.44 93 LYS A N 1
ATOM 781 C CA . LYS A 1 93 ? -8.358 -7.301 8.650 1.00 91.44 93 LYS A CA 1
ATOM 782 C C . LYS A 1 93 ? -7.084 -7.788 7.983 1.00 91.44 93 LYS A C 1
ATOM 784 O O . LYS A 1 93 ? -7.134 -8.684 7.145 1.00 91.44 93 LYS A O 1
ATOM 789 N N . PHE A 1 94 ? -5.953 -7.233 8.403 1.00 92.25 94 PHE A N 1
ATOM 790 C CA . PHE A 1 94 ? -4.628 -7.626 7.935 1.00 92.25 94 PHE A CA 1
ATOM 791 C C . PHE A 1 94 ? -3.831 -8.250 9.077 1.00 92.25 94 PHE A C 1
ATOM 793 O O . PHE A 1 94 ? -3.706 -7.664 10.151 1.00 92.25 94 PHE A O 1
ATOM 800 N N . ILE A 1 95 ? -3.281 -9.440 8.835 1.00 89.00 95 ILE A N 1
ATOM 801 C CA . ILE A 1 95 ? -2.339 -10.105 9.737 1.00 89.00 95 ILE A CA 1
ATOM 802 C C . ILE A 1 95 ? -1.023 -10.247 8.980 1.00 89.00 95 ILE A C 1
ATOM 804 O O . ILE A 1 95 ? -0.934 -10.999 8.011 1.00 89.00 95 ILE A O 1
ATOM 808 N N . THR A 1 96 ? -0.001 -9.527 9.432 1.00 86.75 96 THR A N 1
ATOM 809 C CA . THR A 1 96 ? 1.344 -9.585 8.855 1.00 86.75 96 THR A CA 1
ATOM 810 C C . THR A 1 96 ? 2.248 -10.388 9.778 1.00 86.75 96 THR A C 1
ATOM 812 O O . THR A 1 96 ? 2.281 -10.147 10.982 1.00 86.75 96 THR A O 1
ATOM 815 N N . THR A 1 97 ? 3.009 -11.326 9.216 1.00 85.19 97 THR A N 1
ATOM 816 C CA . THR A 1 97 ? 4.037 -12.088 9.934 1.00 85.19 97 THR A CA 1
ATOM 817 C C . THR A 1 97 ? 5.359 -12.016 9.179 1.00 85.19 97 THR A C 1
ATOM 819 O O . THR A 1 97 ? 5.384 -11.946 7.948 1.00 85.19 97 THR A O 1
ATOM 822 N N . SER A 1 98 ? 6.473 -11.990 9.905 1.00 85.62 98 SER A N 1
ATOM 823 C CA . SER A 1 98 ? 7.814 -12.019 9.325 1.00 85.62 98 SER A CA 1
ATOM 824 C C . SER A 1 98 ? 8.797 -12.711 10.268 1.00 85.62 98 SER A C 1
ATOM 826 O O . SER A 1 98 ? 8.444 -13.066 11.390 1.00 85.62 98 SER A O 1
ATOM 828 N N . TYR A 1 99 ? 10.037 -12.909 9.808 1.00 83.12 99 TYR A N 1
ATOM 829 C CA . TYR A 1 99 ? 11.073 -13.637 10.548 1.00 83.12 99 TYR A CA 1
ATOM 830 C C 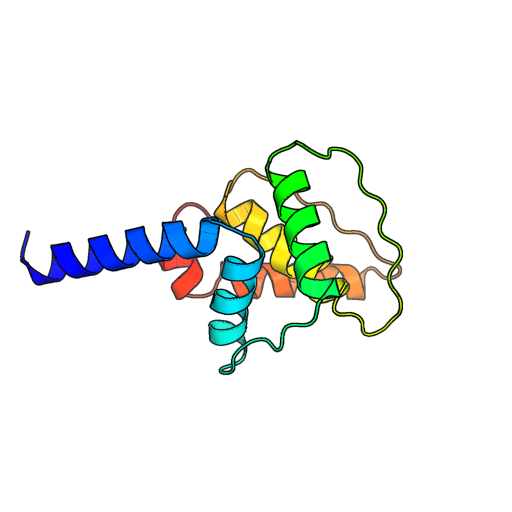. TYR A 1 99 ? 11.320 -13.095 11.965 1.00 83.12 99 TYR A C 1
ATOM 832 O O . TYR A 1 99 ? 11.579 -13.874 12.877 1.00 83.12 99 TYR A O 1
ATOM 840 N N . SER A 1 100 ? 11.229 -11.775 12.167 1.00 87.69 100 SER A N 1
ATOM 841 C CA . SER A 1 100 ? 11.361 -11.169 13.492 1.00 87.69 100 SER A CA 1
ATOM 842 C C . SER A 1 100 ? 10.125 -10.365 13.883 1.00 87.69 100 SER A C 1
ATOM 844 O O . SER A 1 100 ? 9.453 -9.729 13.063 1.00 87.69 100 SER A O 1
ATOM 846 N N . GLN A 1 101 ? 9.853 -10.336 15.187 1.00 83.06 101 GLN A N 1
ATOM 847 C CA . GLN A 1 101 ? 8.800 -9.495 15.745 1.00 83.06 101 GLN A CA 1
ATOM 848 C C . GLN A 1 101 ? 9.079 -8.008 15.486 1.00 83.06 101 GLN A C 1
ATOM 850 O O . GLN A 1 101 ? 8.174 -7.274 15.104 1.00 83.06 101 GLN A O 1
ATOM 855 N N . SER A 1 102 ? 10.339 -7.578 15.613 1.00 86.94 102 SER A N 1
ATOM 856 C CA . SER A 1 102 ? 10.750 -6.192 15.367 1.00 86.94 102 SER A CA 1
ATOM 857 C C . SER A 1 102 ? 10.458 -5.728 13.939 1.00 86.94 102 SER A C 1
ATOM 859 O O . SER A 1 102 ? 9.948 -4.627 13.750 1.00 86.94 102 SER A O 1
ATOM 861 N N . LEU A 1 103 ? 10.717 -6.571 12.934 1.00 85.06 103 LEU A N 1
ATOM 862 C CA . LEU A 1 103 ? 10.447 -6.245 11.533 1.00 85.06 103 LEU A CA 1
ATOM 863 C C . LEU A 1 103 ? 8.943 -6.181 11.250 1.00 85.06 103 LEU A C 1
ATOM 865 O O . LEU A 1 103 ? 8.482 -5.314 10.510 1.00 85.06 103 LEU A O 1
ATOM 869 N N . THR A 1 104 ? 8.175 -7.075 11.868 1.00 86.50 104 THR A N 1
ATOM 870 C CA . THR A 1 104 ? 6.713 -7.080 11.757 1.00 86.50 104 THR A CA 1
ATOM 871 C C . THR A 1 104 ? 6.119 -5.796 12.331 1.00 86.50 104 THR A C 1
ATOM 873 O O . THR A 1 104 ? 5.341 -5.128 11.655 1.00 86.50 1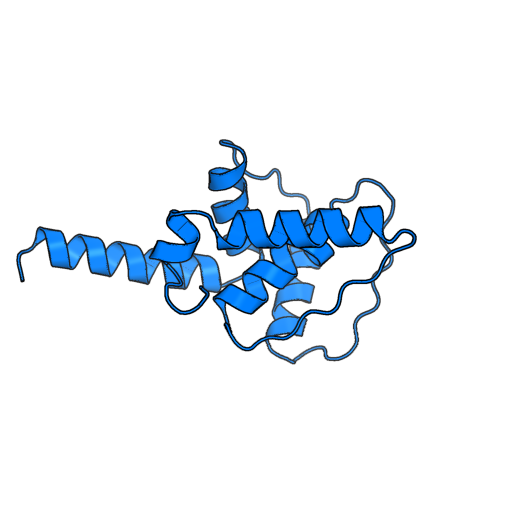04 THR A O 1
ATOM 876 N N . LEU A 1 105 ? 6.538 -5.411 13.542 1.00 89.62 105 LEU A N 1
ATOM 877 C CA . LEU A 1 105 ? 6.097 -4.175 14.189 1.00 89.62 105 LEU A CA 1
ATOM 878 C C . LEU A 1 105 ? 6.479 -2.942 13.367 1.00 89.62 105 LEU A C 1
ATOM 880 O O . LEU A 1 105 ? 5.644 -2.064 13.178 1.00 89.62 105 LEU A O 1
ATOM 884 N N . LEU A 1 106 ? 7.698 -2.909 12.819 1.00 90.75 106 LEU A N 1
ATOM 885 C CA . LEU A 1 106 ? 8.142 -1.822 11.949 1.00 90.75 106 LEU A CA 1
ATOM 886 C C . LEU A 1 106 ? 7.224 -1.656 10.731 1.00 90.75 106 LEU A C 1
ATOM 888 O O . LEU A 1 106 ? 6.804 -0.542 10.431 1.00 90.75 106 LEU A O 1
ATOM 892 N N . ASN A 1 107 ? 6.886 -2.744 10.035 1.00 91.62 107 ASN A N 1
ATOM 893 C CA . ASN A 1 107 ? 6.001 -2.667 8.872 1.00 91.62 107 ASN A CA 1
ATOM 894 C C . ASN A 1 107 ? 4.594 -2.197 9.263 1.00 91.62 107 ASN A C 1
ATOM 896 O O . ASN A 1 107 ? 4.039 -1.339 8.583 1.00 91.62 107 ASN A O 1
ATOM 900 N N . SER A 1 108 ? 4.051 -2.684 10.383 1.00 92.00 108 SER A N 1
ATOM 901 C CA . SER A 1 108 ? 2.758 -2.223 10.902 1.00 92.00 108 SER A CA 1
ATOM 902 C C . SER A 1 108 ? 2.764 -0.728 11.229 1.00 92.00 108 SER A C 1
ATOM 904 O O . SER A 1 108 ? 1.827 -0.024 10.856 1.00 92.00 108 SER A O 1
ATOM 906 N N . SER A 1 109 ? 3.832 -0.210 11.845 1.00 93.88 109 SER A N 1
ATOM 907 C CA . SER A 1 109 ? 3.984 1.232 12.076 1.00 93.88 109 SER A CA 1
ATOM 908 C C . SER A 1 109 ? 3.994 2.015 10.764 1.00 93.88 109 SER A C 1
ATOM 910 O O . SER A 1 109 ? 3.340 3.045 10.657 1.00 93.88 109 SER A O 1
ATOM 912 N N . ARG A 1 110 ? 4.653 1.499 9.722 1.00 95.44 110 ARG A N 1
ATOM 913 C CA . ARG A 1 110 ? 4.709 2.156 8.407 1.00 95.44 110 ARG A CA 1
ATOM 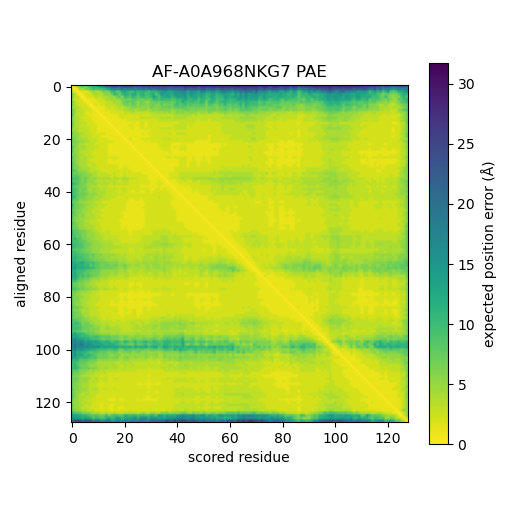914 C C . ARG A 1 110 ? 3.382 2.148 7.651 1.00 95.44 110 ARG A C 1
ATOM 916 O O . ARG A 1 110 ? 3.177 3.043 6.832 1.00 95.44 110 ARG A O 1
ATOM 923 N N . VAL A 1 111 ? 2.510 1.169 7.903 1.00 96.00 111 VAL A N 1
ATOM 924 C CA . VAL A 1 111 ? 1.110 1.185 7.441 1.00 96.00 111 VAL A CA 1
ATOM 925 C C . VAL A 1 111 ? 0.358 2.310 8.148 1.00 96.00 111 VAL A C 1
ATOM 927 O O . VAL A 1 111 ? -0.272 3.134 7.490 1.00 96.00 111 VAL A O 1
ATOM 930 N N . GLN A 1 112 ? 0.471 2.376 9.478 1.00 94.31 112 GLN A N 1
ATOM 931 C CA . GLN A 1 112 ? -0.177 3.407 10.291 1.00 94.31 112 GLN A CA 1
ATOM 932 C C . GLN A 1 112 ? 0.279 4.815 9.903 1.00 94.31 112 GLN A C 1
ATOM 934 O O . GLN A 1 112 ? -0.539 5.720 9.816 1.00 94.31 112 GLN A O 1
ATOM 939 N N . GLU A 1 113 ? 1.561 5.005 9.593 1.00 95.50 113 GLU A N 1
ATOM 940 C CA . GLU A 1 113 ? 2.079 6.273 9.071 1.00 95.50 113 GLU A CA 1
ATOM 941 C C . GLU A 1 113 ? 1.345 6.730 7.805 1.00 95.50 113 GLU A C 1
ATOM 943 O O . GLU A 1 113 ? 1.064 7.914 7.687 1.00 95.50 113 GLU A O 1
ATOM 948 N N . ILE A 1 114 ? 1.010 5.817 6.880 1.00 96.69 114 ILE A N 1
ATOM 949 C CA . ILE A 1 114 ? 0.254 6.154 5.660 1.00 96.69 114 ILE A CA 1
ATOM 950 C C . ILE A 1 114 ? -1.191 6.506 6.008 1.00 96.69 114 ILE A C 1
ATOM 952 O O . ILE A 1 114 ? -1.706 7.505 5.516 1.00 96.69 114 ILE A O 1
ATOM 956 N N . ILE A 1 115 ? -1.837 5.702 6.856 1.00 95.75 115 ILE A N 1
ATOM 957 C CA . ILE A 1 115 ? -3.233 5.923 7.260 1.00 95.75 115 ILE A CA 1
ATOM 958 C C . ILE A 1 115 ? -3.373 7.263 7.988 1.00 95.75 115 ILE A C 1
ATOM 960 O O . ILE A 1 115 ? -4.331 7.992 7.761 1.00 95.75 115 ILE A O 1
ATOM 964 N N . ASN A 1 116 ? -2.397 7.633 8.813 1.00 95.31 116 ASN A N 1
ATOM 965 C CA . ASN A 1 116 ? -2.401 8.878 9.578 1.00 95.31 116 ASN A CA 1
ATOM 966 C C . ASN A 1 116 ? -1.984 10.115 8.764 1.00 95.31 116 ASN A C 1
ATOM 968 O O . ASN A 1 116 ? -1.949 11.213 9.322 1.00 95.31 116 ASN A O 1
ATOM 972 N N . LEU A 1 117 ? -1.673 9.981 7.467 1.00 96.31 117 LEU A N 1
ATOM 973 C CA . LEU A 1 117 ? -1.411 11.146 6.620 1.00 96.31 117 LEU A CA 1
ATOM 974 C C . LEU A 1 117 ? -2.659 12.044 6.555 1.00 96.31 117 LEU A C 1
ATOM 976 O O . LEU A 1 117 ? -3.764 11.527 6.354 1.00 96.31 117 LEU A O 1
ATOM 980 N N . PRO A 1 118 ? -2.509 13.380 6.642 1.00 95.56 118 PRO A N 1
ATOM 981 C CA . PRO A 1 118 ? -3.630 14.310 6.509 1.00 95.56 118 PRO A CA 1
ATOM 982 C C . PRO A 1 118 ? -4.431 14.086 5.222 1.00 95.56 118 PRO A C 1
ATOM 984 O O . PRO A 1 118 ? -5.659 14.095 5.238 1.00 95.56 118 PRO A O 1
ATOM 987 N N . GLU A 1 119 ? -3.746 13.816 4.111 1.00 95.38 119 GLU A N 1
ATOM 988 C CA . GLU A 1 119 ? -4.356 13.515 2.818 1.00 95.38 119 GLU A CA 1
ATOM 989 C C . GLU A 1 119 ? -5.133 12.197 2.841 1.00 95.38 119 GLU A C 1
ATOM 991 O O . GLU A 1 119 ? -6.216 12.119 2.261 1.00 95.38 119 GLU A O 1
ATOM 996 N N . PHE A 1 120 ? -4.624 11.170 3.530 1.00 96.94 120 PHE A N 1
ATOM 997 C CA . PHE A 1 120 ? -5.335 9.900 3.662 1.00 96.94 120 PHE A CA 1
ATOM 998 C C . PHE A 1 120 ? -6.626 10.099 4.455 1.00 96.94 120 PHE A C 1
ATOM 1000 O O . PHE A 1 120 ? -7.692 9.702 3.993 1.00 96.94 120 PHE A O 1
ATOM 1007 N N . GLN A 1 121 ? -6.559 10.788 5.595 1.00 95.56 121 GLN A N 1
ATOM 1008 C CA . GLN A 1 121 ? -7.731 11.076 6.426 1.00 95.56 121 GLN A CA 1
ATOM 1009 C C . GLN A 1 121 ? -8.741 11.992 5.725 1.00 95.56 121 GLN A C 1
ATOM 1011 O O . GLN A 1 121 ? -9.949 11.801 5.857 1.00 95.56 121 GLN A O 1
ATOM 1016 N N . ARG A 1 122 ? -8.270 12.938 4.904 1.00 94.50 122 ARG A N 1
ATOM 1017 C CA . ARG A 1 122 ? -9.136 13.782 4.068 1.00 94.50 122 ARG A CA 1
ATOM 1018 C C . ARG A 1 122 ? -9.914 12.963 3.033 1.00 94.50 122 ARG A C 1
ATOM 1020 O O . ARG A 1 122 ? -11.088 13.240 2.801 1.00 94.50 122 ARG A O 1
ATOM 1027 N N . LEU A 1 123 ? -9.280 11.968 2.408 1.00 95.12 123 LEU A N 1
ATOM 1028 C CA . LEU A 1 123 ? -9.908 11.113 1.390 1.00 95.12 123 LEU A CA 1
ATOM 1029 C C . LEU A 1 123 ? -10.758 9.979 2.002 1.00 95.12 123 LEU A C 1
ATOM 1031 O O . LEU A 1 123 ? -11.781 9.575 1.428 1.00 95.12 123 LEU A O 1
ATOM 1035 N N . PHE A 1 124 ? -10.353 9.468 3.167 1.00 94.94 124 PHE A N 1
ATOM 1036 C CA . PHE A 1 124 ? -10.909 8.277 3.817 1.00 94.94 124 PHE A CA 1
ATOM 1037 C C . PHE A 1 124 ? -11.198 8.502 5.317 1.00 94.94 124 PHE A C 1
ATOM 1039 O O . PHE A 1 124 ? -10.665 7.777 6.160 1.00 94.94 124 PHE A O 1
ATOM 1046 N N . PRO A 1 125 ? -12.093 9.445 5.674 1.00 87.94 125 PRO A N 1
ATOM 1047 C CA . PRO A 1 125 ? -12.324 9.859 7.065 1.00 87.94 125 PRO A CA 1
ATOM 1048 C C . PRO A 1 125 ? -12.890 8.756 7.975 1.00 87.94 125 PRO A C 1
ATOM 1050 O O . PRO A 1 125 ? -12.836 8.865 9.192 1.00 87.94 125 PRO A O 1
ATOM 1053 N N . SER A 1 126 ? -13.434 7.677 7.405 1.00 78.56 126 SER A N 1
ATOM 1054 C CA . SER A 1 126 ? -13.986 6.527 8.136 1.00 78.56 126 SER A CA 1
ATOM 1055 C C . SER A 1 126 ? -12.934 5.521 8.629 1.00 78.56 126 SER A C 1
ATOM 1057 O O . SER A 1 126 ? -13.306 4.426 9.041 1.00 78.56 126 SER A O 1
ATOM 1059 N N . THR A 1 127 ? -11.643 5.844 8.520 1.00 70.31 127 THR A N 1
ATOM 1060 C CA . THR A 1 127 ? -10.519 4.907 8.731 1.00 70.31 127 THR A CA 1
ATOM 1061 C C . THR A 1 127 ? -9.662 5.265 9.956 1.00 70.31 127 THR A C 1
ATOM 1063 O O . THR A 1 127 ? -8.544 4.775 10.083 1.00 70.31 127 THR A O 1
ATOM 1066 N N . SER A 1 128 ? -10.166 6.140 10.833 1.00 46.69 128 SER A N 1
ATOM 1067 C CA . SER A 1 128 ? -9.547 6.517 12.117 1.00 46.69 128 SER A CA 1
ATOM 1068 C C . SER A 1 128 ? -9.991 5.615 13.266 1.00 46.69 128 SER A C 1
ATOM 1070 O O . SER A 1 128 ? -11.188 5.248 13.288 1.00 46.69 128 SER A O 1
#

Radius of gyration: 15.47 Å; Cα contacts (8 Å, |Δi|>4): 101; chains: 1; bounding box: 38×46×31 Å